Protein AF-R8W5H6-F1 (afdb_monomer_lite)

InterPro domains:
  IPR011032 GroES-like superfamily [SSF50129] (1-49)

Foldseek 3Di:
DWDWDQPDAAQDQDIDTDDDDQDDDDPPDDDDDDPDDDDDPVNVCVNNVPD

Organism: NCBI:txid1203606

Secondary structure (DSSP, 8-state):
-EEEE--S--SS---EEEE-PPPP--TT------S--PPPHHHHHHHHT--

pLDDT: mean 94.95, std 4.14, range [71.25, 98.19]

Radius of gyration: 13.75 Å; chains: 1; bounding box: 27×22×31 Å

Structure (mmCIF, N/CA/C/O backbone):
data_AF-R8W5H6-F1
#
_entry.id   AF-R8W5H6-F1
#
loop_
_atom_site.group_PDB
_atom_site.id
_atom_site.type_symbol
_atom_site.label_atom_id
_atom_site.label_alt_id
_atom_site.label_comp_id
_atom_site.label_asym_id
_atom_site.label_entity_id
_atom_site.label_seq_id
_atom_site.pdbx_PDB_ins_code
_atom_site.Cartn_x
_atom_site.Cartn_y
_atom_site.Cartn_z
_atom_site.occupancy
_atom_site.B_iso_or_equiv
_atom_site.auth_seq_id
_atom_site.auth_comp_id
_atom_site.auth_asym_id
_atom_site.auth_atom_id
_atom_site.pdbx_PDB_model_num
ATOM 1 N N . MET A 1 1 ? 3.219 -5.204 11.454 1.00 95.19 1 MET A N 1
ATOM 2 C CA . MET A 1 1 ? 2.555 -5.516 10.171 1.00 95.19 1 MET A CA 1
ATOM 3 C C . MET A 1 1 ? 3.562 -5.426 9.036 1.00 95.19 1 MET A C 1
ATOM 5 O O . MET A 1 1 ? 4.570 -4.753 9.208 1.00 95.19 1 MET A O 1
ATOM 9 N N . LYS A 1 2 ? 3.320 -6.107 7.912 1.00 96.94 2 LYS A N 1
ATOM 10 C CA . LYS A 1 2 ? 4.180 -6.019 6.724 1.00 96.94 2 LYS A CA 1
ATOM 11 C C . LYS A 1 2 ? 3.707 -4.876 5.827 1.00 96.94 2 LYS A C 1
ATOM 13 O O . LYS A 1 2 ? 2.506 -4.763 5.602 1.00 96.94 2 LYS A O 1
ATOM 18 N N . ALA A 1 3 ? 4.632 -4.071 5.321 1.00 97.44 3 ALA A N 1
ATOM 19 C CA . ALA A 1 3 ? 4.350 -2.986 4.388 1.00 97.44 3 ALA A CA 1
ATOM 20 C C . ALA A 1 3 ? 5.428 -2.920 3.302 1.00 97.44 3 ALA A C 1
ATOM 22 O O . ALA A 1 3 ? 6.613 -3.105 3.589 1.00 97.44 3 ALA A O 1
ATOM 23 N N . VAL A 1 4 ? 5.007 -2.646 2.069 1.00 96.56 4 VAL A N 1
ATOM 24 C CA . VAL A 1 4 ? 5.906 -2.327 0.956 1.00 96.56 4 VAL A CA 1
ATOM 25 C C . VAL A 1 4 ? 6.206 -0.830 1.015 1.00 96.56 4 VAL A C 1
ATOM 27 O O . VAL A 1 4 ? 5.282 -0.028 1.115 1.00 96.56 4 VAL A O 1
ATOM 30 N N . GLN A 1 5 ? 7.484 -0.455 1.003 1.00 95.88 5 GLN A N 1
ATOM 31 C CA . GLN A 1 5 ? 7.933 0.935 1.114 1.00 95.88 5 GLN A CA 1
ATOM 32 C C . GLN A 1 5 ? 8.880 1.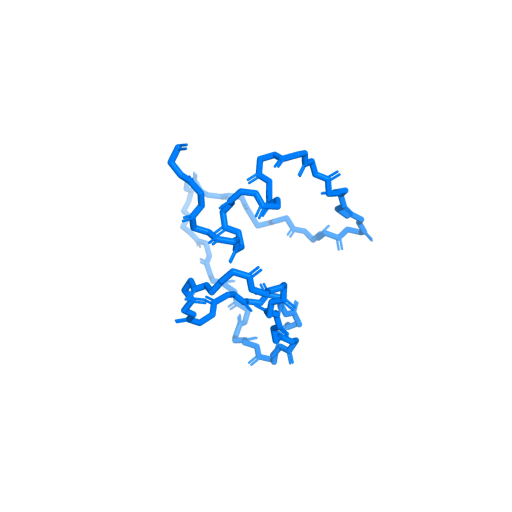310 -0.026 1.00 95.88 5 GLN A C 1
ATOM 34 O O . GLN A 1 5 ? 9.701 0.498 -0.461 1.00 95.88 5 GLN A O 1
ATOM 39 N N . ILE A 1 6 ? 8.802 2.573 -0.440 1.00 95.31 6 ILE A N 1
ATOM 40 C CA . ILE A 1 6 ? 9.745 3.233 -1.344 1.00 95.31 6 ILE A CA 1
ATOM 41 C C . ILE A 1 6 ? 10.643 4.105 -0.463 1.00 95.31 6 ILE A C 1
ATOM 43 O O . ILE A 1 6 ? 10.143 4.980 0.239 1.00 95.31 6 ILE A O 1
ATOM 47 N N . LYS A 1 7 ? 11.955 3.842 -0.438 1.00 93.19 7 LYS A N 1
ATOM 48 C CA . LYS A 1 7 ? 12.904 4.626 0.382 1.00 93.19 7 LYS A CA 1
ATOM 49 C C . LYS A 1 7 ? 13.496 5.824 -0.355 1.00 93.19 7 LYS A C 1
ATOM 51 O O . LYS A 1 7 ? 13.875 6.800 0.280 1.00 93.19 7 LYS A O 1
ATOM 56 N N . SER A 1 8 ? 13.602 5.729 -1.675 1.00 92.38 8 SER A N 1
ATOM 57 C CA . SER A 1 8 ? 14.133 6.772 -2.546 1.00 92.38 8 SER A CA 1
ATOM 58 C C . SER A 1 8 ? 13.604 6.564 -3.959 1.00 92.38 8 SER A C 1
ATOM 60 O O . SER A 1 8 ? 13.409 5.419 -4.372 1.00 92.38 8 SER A O 1
ATOM 62 N N . TYR A 1 9 ? 13.441 7.647 -4.712 1.00 92.50 9 TYR A N 1
ATOM 63 C CA . TYR A 1 9 ? 13.130 7.565 -6.137 1.00 92.50 9 TYR A CA 1
ATOM 64 C C . TYR A 1 9 ? 14.326 7.035 -6.932 1.00 92.50 9 TYR A C 1
ATOM 66 O O . TYR A 1 9 ? 15.483 7.313 -6.607 1.00 92.50 9 TYR A O 1
ATOM 74 N N . SER A 1 10 ? 14.051 6.252 -7.970 1.00 91.31 10 SER A N 1
ATOM 75 C CA . SER A 1 10 ? 15.061 5.686 -8.863 1.00 91.31 10 SER A CA 1
ATOM 76 C C . SER A 1 10 ? 14.418 5.340 -10.196 1.00 91.31 10 SER A C 1
ATOM 78 O O . SER A 1 10 ? 13.302 4.850 -10.206 1.00 91.31 10 SER A O 1
ATOM 80 N N . LYS A 1 11 ? 15.128 5.472 -11.322 1.00 92.00 11 LYS A N 1
ATOM 81 C CA . LYS A 1 11 ? 14.603 5.005 -12.621 1.00 92.00 11 LYS A CA 1
ATOM 82 C C . LYS A 1 11 ? 14.417 3.478 -12.697 1.00 92.00 11 LYS A C 1
ATOM 84 O O . LYS A 1 11 ? 13.831 2.988 -13.655 1.00 92.00 11 LYS A O 1
ATOM 89 N N . ALA A 1 12 ? 14.877 2.730 -11.691 1.00 91.88 12 ALA A N 1
ATOM 90 C CA . ALA A 1 12 ? 14.573 1.315 -11.502 1.00 91.88 12 ALA A CA 1
ATOM 91 C C . ALA A 1 12 ? 13.499 1.109 -10.419 1.00 91.88 12 ALA A C 1
ATOM 93 O O . ALA A 1 12 ? 13.477 1.809 -9.405 1.00 91.88 12 ALA A O 1
ATOM 94 N N . ILE A 1 13 ? 12.651 0.090 -10.596 1.00 91.88 13 ILE A N 1
ATOM 95 C CA . ILE A 1 13 ? 11.613 -0.276 -9.622 1.00 91.88 13 ILE A CA 1
ATOM 96 C C . ILE A 1 13 ? 12.273 -0.880 -8.379 1.00 91.88 13 ILE A C 1
ATOM 98 O O . ILE A 1 13 ? 12.673 -2.043 -8.380 1.00 91.88 13 ILE A O 1
ATOM 102 N N . ASN A 1 14 ? 12.354 -0.090 -7.308 1.00 93.31 14 ASN A N 1
ATOM 103 C CA . ASN A 1 14 ? 12.942 -0.496 -6.035 1.00 93.31 14 ASN A CA 1
ATOM 104 C C . ASN A 1 14 ? 11.921 -0.352 -4.906 1.00 93.31 14 ASN A C 1
ATOM 106 O O . ASN A 1 14 ? 11.563 0.755 -4.506 1.00 93.31 14 ASN A O 1
ATOM 110 N N . THR A 1 15 ? 11.477 -1.482 -4.357 1.00 94.88 15 THR A N 1
ATOM 111 C CA . THR A 1 15 ? 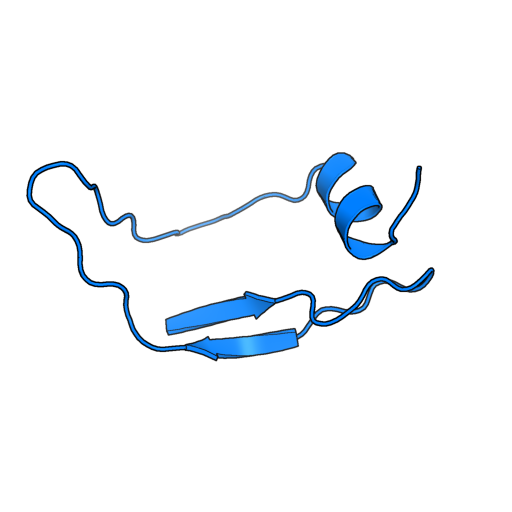10.593 -1.511 -3.187 1.00 94.88 15 THR A CA 1
ATOM 112 C C . THR A 1 15 ? 11.123 -2.474 -2.137 1.00 94.88 15 THR A C 1
ATOM 114 O O . THR A 1 15 ? 11.819 -3.441 -2.451 1.00 94.88 15 THR A O 1
ATOM 117 N N . ILE A 1 16 ? 10.823 -2.196 -0.869 1.00 96.31 16 ILE A N 1
ATOM 118 C CA . ILE A 1 16 ? 11.289 -3.005 0.258 1.00 96.31 16 ILE A CA 1
ATOM 119 C C . ILE A 1 16 ? 10.083 -3.450 1.074 1.00 96.31 16 ILE A C 1
ATOM 121 O O . ILE A 1 16 ? 9.294 -2.622 1.531 1.00 96.31 16 ILE A O 1
ATOM 125 N N . LEU A 1 17 ? 9.965 -4.760 1.287 1.00 97.06 17 LEU A N 1
ATOM 126 C CA . LEU A 1 17 ? 9.021 -5.321 2.243 1.00 97.06 17 LEU A CA 1
ATOM 127 C C . LEU A 1 17 ? 9.623 -5.243 3.647 1.00 97.06 17 LEU A C 1
ATOM 129 O O . LEU A 1 17 ? 10.594 -5.934 3.952 1.00 97.06 17 LEU A O 1
ATOM 133 N N . SER A 1 18 ? 9.017 -4.440 4.513 1.00 97.31 18 SER A N 1
ATOM 134 C CA . SER A 1 18 ? 9.481 -4.243 5.887 1.00 97.31 18 SER A CA 1
ATOM 135 C C . SER A 1 18 ? 8.391 -4.585 6.892 1.00 97.31 18 SER A C 1
ATOM 137 O O . SER A 1 18 ? 7.198 -4.435 6.621 1.00 97.31 18 SER A O 1
ATOM 139 N N . ASN A 1 19 ? 8.806 -4.980 8.094 1.00 97.69 19 ASN A N 1
ATOM 140 C CA . ASN A 1 19 ? 7.918 -4.994 9.248 1.00 97.69 19 ASN A CA 1
ATOM 141 C C . ASN A 1 19 ? 7.883 -3.603 9.887 1.00 97.69 19 ASN A C 1
ATOM 143 O O . ASN A 1 19 ? 8.929 -3.029 10.173 1.00 97.69 19 ASN A O 1
ATOM 147 N N . ILE A 1 20 ? 6.681 -3.090 10.131 1.00 96.50 20 ILE A N 1
ATOM 148 C CA . ILE A 1 20 ? 6.434 -1.816 10.816 1.00 96.50 20 ILE A CA 1
ATOM 149 C C . ILE A 1 20 ? 5.414 -2.002 11.952 1.00 96.50 20 ILE A C 1
ATOM 151 O O . ILE A 1 20 ? 4.646 -2.974 11.920 1.00 96.50 20 ILE A O 1
ATOM 155 N N . PRO A 1 21 ? 5.375 -1.121 12.968 1.00 97.50 21 PRO A N 1
ATOM 156 C CA . PRO A 1 21 ? 4.366 -1.177 14.026 1.00 97.50 21 PRO A CA 1
ATOM 157 C C . PRO A 1 21 ? 2.934 -1.091 13.478 1.00 97.50 21 PRO A C 1
ATOM 159 O O . PRO A 1 21 ? 2.697 -0.554 12.397 1.00 97.50 21 PRO A O 1
ATOM 162 N N . LYS A 1 22 ? 1.965 -1.646 14.214 1.00 96.25 22 LYS A N 1
ATOM 163 C CA . LYS A 1 22 ? 0.543 -1.496 13.873 1.00 96.25 22 LYS A CA 1
ATOM 164 C C . LYS A 1 22 ? 0.089 -0.067 14.241 1.00 96.25 22 LYS A C 1
ATOM 166 O O . LYS A 1 22 ? 0.311 0.316 15.392 1.00 96.25 22 LYS A O 1
ATOM 171 N N . PRO A 1 23 ? -0.551 0.689 13.328 1.00 95.38 23 PRO A N 1
ATOM 172 C CA . PRO A 1 23 ? -1.064 2.023 13.625 1.00 95.38 23 PRO A CA 1
ATOM 173 C C . PRO A 1 23 ? -2.089 2.001 14.763 1.00 95.38 23 PRO A C 1
ATOM 175 O O . PRO A 1 23 ? -2.835 1.028 14.905 1.00 95.38 23 PRO A O 1
ATOM 178 N N . GLN A 1 24 ? -2.114 3.074 15.550 1.00 96.62 24 GLN A N 1
ATOM 179 C CA . GLN A 1 24 ? -3.202 3.394 16.478 1.00 96.62 24 GLN A CA 1
ATOM 180 C C . GLN A 1 24 ? -4.097 4.446 15.815 1.00 96.62 24 GLN A C 1
ATOM 182 O O . GLN A 1 24 ? -3.589 5.241 15.028 1.00 96.62 24 GLN A O 1
ATOM 187 N N . ILE A 1 25 ? -5.397 4.425 16.104 1.00 97.12 25 ILE A N 1
ATOM 188 C CA . ILE A 1 25 ? -6.374 5.364 15.539 1.00 97.12 25 ILE A CA 1
ATOM 189 C C . ILE A 1 25 ? -6.992 6.223 16.639 1.00 97.12 25 ILE A C 1
ATOM 191 O O . ILE A 1 25 ? -7.135 5.768 17.775 1.00 97.12 25 ILE A O 1
ATOM 195 N N . SER A 1 26 ? -7.346 7.451 16.284 1.00 97.81 26 SER A N 1
ATOM 196 C CA . SER A 1 26 ? -8.172 8.363 17.077 1.00 97.81 26 SER A CA 1
ATOM 197 C C . SER A 1 26 ? -9.665 8.200 16.756 1.00 97.81 26 SER A C 1
ATOM 199 O O . SER A 1 26 ? -10.039 7.457 15.847 1.00 97.81 26 SER A O 1
ATOM 201 N N . ASP A 1 27 ? -10.526 8.923 17.477 1.00 97.81 27 ASP A N 1
ATOM 202 C CA . ASP A 1 27 ? -11.991 8.810 17.378 1.00 97.81 27 ASP A CA 1
ATOM 203 C C . ASP A 1 27 ? -12.555 9.070 15.968 1.00 97.81 27 ASP A C 1
ATOM 205 O O . ASP A 1 27 ? -13.661 8.636 15.655 1.00 97.81 27 ASP A O 1
ATOM 209 N N . SER A 1 28 ? -11.815 9.782 15.112 1.00 98.06 28 SER A N 1
ATOM 210 C CA . SER A 1 28 ? -12.238 10.147 13.748 1.00 98.06 28 SER A CA 1
ATOM 211 C C . SER A 1 28 ? -11.518 9.365 12.641 1.00 98.06 28 SER A C 1
ATOM 213 O O . SER A 1 28 ? -11.591 9.745 11.473 1.00 98.06 28 SER A O 1
ATOM 215 N N . GLU A 1 29 ? -10.819 8.280 12.975 1.00 98.19 29 GLU A N 1
ATOM 216 C CA . GLU A 1 29 ? -10.040 7.482 12.024 1.00 98.19 29 GLU A CA 1
ATOM 217 C C . GLU A 1 29 ? -10.545 6.037 11.946 1.00 98.19 29 GLU A C 1
ATOM 219 O O . GLU A 1 29 ? -11.125 5.494 12.883 1.00 98.19 29 GLU A O 1
ATOM 224 N N . VAL A 1 30 ? -10.295 5.378 10.812 1.00 97.19 30 VAL A N 1
ATOM 225 C CA . VAL A 1 30 ? -10.669 3.974 10.601 1.00 97.19 30 VAL A CA 1
ATOM 226 C C . VAL A 1 30 ? -9.435 3.164 10.236 1.00 97.19 30 VAL A C 1
ATOM 228 O O . VAL A 1 30 ? -8.758 3.443 9.247 1.00 97.19 30 VAL A O 1
ATOM 231 N N . LEU A 1 31 ? -9.164 2.111 11.012 1.00 97.62 31 LEU A N 1
ATOM 232 C CA . LEU A 1 31 ? -8.095 1.162 10.719 1.00 97.62 31 LEU A CA 1
ATOM 233 C C . LEU A 1 31 ? -8.619 0.015 9.852 1.00 97.62 31 LEU A C 1
ATOM 235 O O . LEU A 1 31 ? -9.464 -0.766 10.287 1.00 97.62 31 LEU A O 1
ATOM 239 N N . ILE A 1 32 ? -8.066 -0.129 8.648 1.00 96.56 32 ILE A N 1
ATOM 240 C CA . ILE A 1 32 ? -8.484 -1.152 7.684 1.00 96.56 32 ILE A CA 1
ATOM 241 C C . ILE A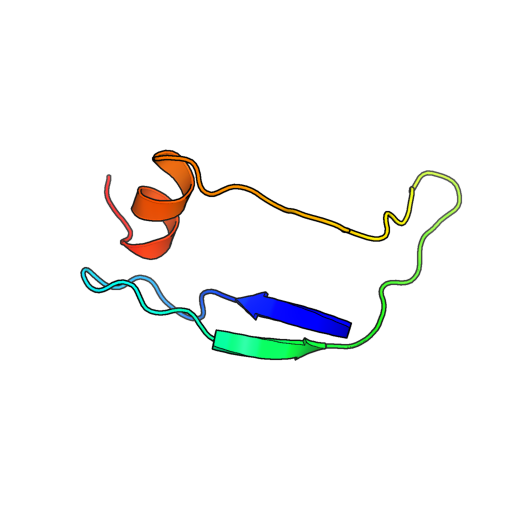 1 32 ? -7.437 -2.264 7.600 1.00 96.56 32 ILE A C 1
ATOM 243 O O . ILE A 1 32 ? -6.246 -2.013 7.409 1.00 96.56 32 ILE A O 1
ATOM 247 N N . GLN A 1 33 ? -7.885 -3.519 7.690 1.00 96.50 33 GLN A N 1
ATOM 248 C CA . GLN A 1 33 ? -7.052 -4.677 7.377 1.00 96.50 33 GLN A CA 1
ATOM 249 C C . GLN A 1 33 ? -7.104 -4.973 5.876 1.00 96.50 33 GLN A C 1
ATOM 251 O O . GLN A 1 33 ? -8.119 -5.421 5.347 1.00 96.50 33 GLN A O 1
ATOM 256 N N . ILE A 1 34 ? -5.984 -4.752 5.190 1.00 96.44 34 ILE A N 1
ATOM 257 C CA . ILE A 1 34 ? -5.882 -4.983 3.749 1.00 96.44 34 ILE A CA 1
ATOM 258 C C . ILE A 1 34 ? -5.800 -6.485 3.455 1.00 96.44 34 ILE A C 1
ATOM 260 O O . ILE A 1 34 ? -4.907 -7.174 3.950 1.00 96.44 34 ILE A O 1
ATOM 264 N N . LYS A 1 35 ? -6.718 -6.985 2.619 1.00 97.50 35 LYS A N 1
ATOM 265 C CA . LYS A 1 35 ? -6.664 -8.345 2.054 1.00 97.50 35 LYS A CA 1
ATOM 266 C C . LYS A 1 35 ? -5.910 -8.373 0.722 1.00 97.50 35 LYS A C 1
ATOM 268 O O . LYS A 1 35 ? -5.167 -9.311 0.459 1.00 97.50 35 LYS A O 1
ATOM 273 N N . THR A 1 36 ? -6.106 -7.340 -0.097 1.00 97.50 36 THR A N 1
ATOM 274 C CA . THR A 1 36 ? -5.542 -7.192 -1.445 1.00 97.50 36 THR A CA 1
ATOM 275 C C . THR A 1 36 ? -5.351 -5.717 -1.784 1.00 97.50 36 THR A C 1
ATOM 277 O O . THR A 1 36 ? -6.166 -4.889 -1.381 1.00 97.50 36 THR A O 1
ATOM 280 N N . ALA A 1 37 ? -4.326 -5.407 -2.574 1.00 96.31 37 ALA A N 1
ATOM 281 C CA . ALA A 1 37 ? -4.116 -4.107 -3.206 1.00 96.31 37 ALA A CA 1
ATOM 282 C C . ALA A 1 37 ? -3.666 -4.340 -4.656 1.00 96.31 37 ALA A C 1
ATOM 284 O O . ALA A 1 37 ? -2.973 -5.322 -4.927 1.00 96.31 37 ALA A O 1
ATOM 285 N N . ALA A 1 38 ? -4.087 -3.475 -5.575 1.00 97.38 38 ALA A N 1
ATOM 286 C CA . ALA A 1 38 ? -3.698 -3.528 -6.983 1.00 97.38 38 ALA A CA 1
ATOM 287 C C . ALA A 1 38 ? -2.635 -2.466 -7.2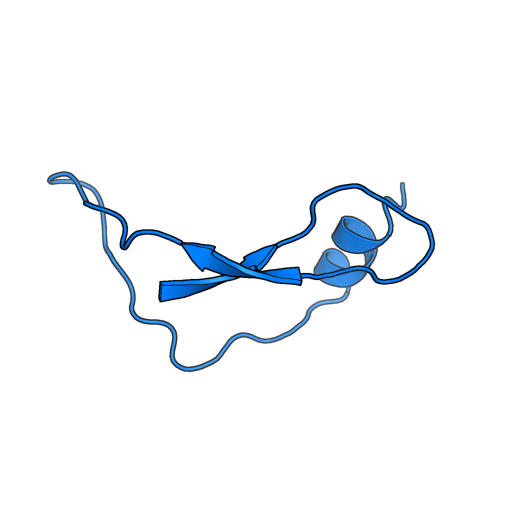86 1.00 97.38 38 ALA A C 1
ATOM 289 O O . ALA A 1 38 ? -2.511 -1.493 -6.545 1.00 97.38 38 ALA A O 1
ATOM 290 N N . VAL A 1 39 ? -1.893 -2.662 -8.377 1.00 96.19 39 VAL A N 1
ATOM 291 C CA . VAL A 1 39 ? -0.930 -1.687 -8.901 1.00 96.19 39 VAL A CA 1
ATOM 292 C C . VAL A 1 39 ? -1.578 -0.931 -10.054 1.00 96.19 39 VAL A C 1
ATOM 294 O O . VAL A 1 39 ? -2.059 -1.538 -11.011 1.00 96.19 39 VAL A O 1
ATOM 297 N N . ASN A 1 40 ? -1.560 0.389 -9.967 1.00 97.19 40 ASN A N 1
ATOM 298 C CA . ASN A 1 40 ? -1.998 1.321 -10.992 1.00 97.19 40 ASN A CA 1
ATOM 299 C C . ASN A 1 40 ? -0.786 1.948 -11.706 1.00 97.19 40 ASN A C 1
ATOM 301 O O . ASN A 1 40 ? 0.308 2.007 -11.142 1.00 97.19 40 ASN A O 1
ATOM 305 N N . PRO A 1 4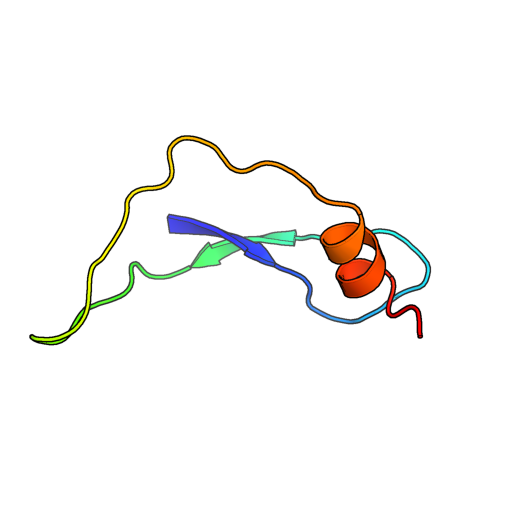1 ? -0.957 2.511 -12.917 1.00 96.06 41 PRO A N 1
ATOM 306 C CA . PRO A 1 41 ? 0.128 3.204 -13.617 1.00 96.06 41 PRO A CA 1
ATOM 307 C C . PRO A 1 41 ? 0.760 4.354 -12.818 1.00 96.06 41 PRO A C 1
ATOM 309 O O . PRO A 1 41 ? 1.952 4.613 -12.953 1.00 96.06 41 PRO A O 1
ATOM 312 N N . VAL A 1 42 ? -0.016 5.033 -11.963 1.00 95.56 42 VAL A N 1
ATOM 313 C CA . VAL A 1 42 ? 0.513 6.096 -11.094 1.00 95.56 42 VAL A CA 1
ATOM 314 C C . VAL A 1 42 ? 1.485 5.556 -10.042 1.00 95.56 42 VAL A C 1
ATOM 316 O O . VAL A 1 42 ? 2.470 6.221 -9.744 1.00 95.56 42 VAL A O 1
ATOM 319 N N . ASP A 1 43 ? 1.284 4.331 -9.546 1.00 95.12 43 ASP A N 1
ATOM 320 C CA . ASP A 1 43 ? 2.195 3.714 -8.577 1.00 95.12 43 ASP A CA 1
ATOM 321 C C . ASP A 1 43 ? 3.577 3.494 -9.202 1.00 95.12 43 ASP A C 1
ATOM 323 O O . ASP A 1 43 ? 4.595 3.725 -8.555 1.00 95.12 43 ASP A O 1
ATOM 327 N N . LEU A 1 44 ? 3.620 3.125 -10.489 1.00 94.25 44 LEU A N 1
ATOM 328 C CA . LEU A 1 44 ? 4.875 2.999 -11.233 1.00 94.25 44 LEU A CA 1
ATOM 329 C C . LEU A 1 44 ? 5.600 4.343 -11.327 1.00 94.25 44 LEU A C 1
ATOM 331 O O . LEU A 1 44 ? 6.781 4.395 -11.003 1.00 94.25 44 LEU A O 1
ATOM 335 N N . ARG A 1 45 ? 4.889 5.425 -11.674 1.00 93.88 45 ARG A N 1
ATOM 336 C CA . ARG A 1 45 ? 5.469 6.780 -11.744 1.00 93.88 45 ARG A CA 1
ATOM 337 C C . ARG A 1 45 ? 6.002 7.258 -10.396 1.00 93.88 45 ARG A C 1
ATOM 339 O O . ARG A 1 45 ? 7.064 7.871 -10.340 1.00 93.88 45 ARG A O 1
ATOM 346 N N . ILE A 1 46 ? 5.287 6.952 -9.309 1.00 94.31 46 ILE A N 1
ATOM 347 C CA . ILE A 1 46 ? 5.719 7.278 -7.943 1.00 94.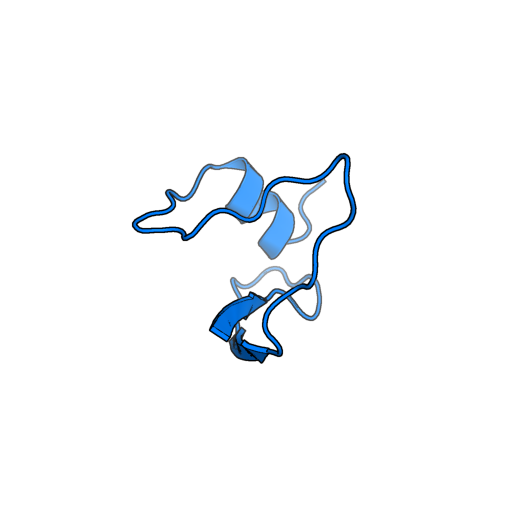31 46 ILE A CA 1
ATOM 348 C C . ILE A 1 46 ? 7.000 6.514 -7.599 1.00 94.31 46 ILE A C 1
ATOM 350 O O . ILE A 1 46 ? 7.937 7.105 -7.069 1.00 94.31 46 ILE A O 1
ATOM 354 N N . VAL A 1 47 ? 7.075 5.216 -7.908 1.00 95.12 47 VAL A N 1
ATOM 355 C CA . VAL A 1 47 ? 8.287 4.420 -7.653 1.00 95.12 47 VAL A CA 1
ATOM 356 C C . VAL A 1 47 ? 9.461 4.914 -8.503 1.00 95.12 47 VAL A C 1
ATOM 358 O O . VAL A 1 47 ? 10.587 4.966 -7.999 1.00 95.12 47 VAL A O 1
ATOM 361 N N . THR A 1 48 ? 9.217 5.299 -9.761 1.00 94.38 48 THR A N 1
ATOM 362 C CA . THR A 1 48 ? 10.283 5.711 -10.683 1.00 94.38 48 THR A CA 1
ATOM 363 C C . THR A 1 48 ? 10.693 7.183 -10.586 1.00 94.38 48 THR A C 1
ATOM 365 O O . THR A 1 48 ? 11.747 7.565 -11.110 1.00 94.38 48 THR A O 1
ATOM 368 N N . GLY A 1 49 ? 9.904 8.019 -9.904 1.00 90.81 49 GLY A N 1
ATOM 369 C CA . GLY A 1 49 ? 10.108 9.470 -9.861 1.00 90.81 49 GLY A CA 1
ATOM 370 C C . GLY A 1 49 ? 10.052 10.081 -11.263 1.00 90.81 49 GLY A C 1
ATOM 371 O O . GLY A 1 49 ? 10.994 10.748 -11.698 1.00 90.81 49 GLY A O 1
ATOM 372 N N . GLU A 1 50 ? 9.020 9.733 -12.027 1.00 85.00 50 GLU A N 1
ATOM 373 C CA . GLU A 1 50 ? 8.731 10.332 -13.335 1.00 85.00 50 GLU A CA 1
ATOM 374 C C . GLU A 1 50 ? 7.887 11.604 -13.172 1.00 85.00 50 GLU A C 1
ATOM 376 O O . GLU A 1 50 ? 6.946 11.618 -12.379 1.00 85.00 50 GLU A O 1
ATOM 381 N N . GLU A 1 51 ? 8.250 12.653 -13.919 1.00 71.25 51 GLU A N 1
ATOM 382 C CA . GLU A 1 51 ? 7.517 13.926 -14.033 1.00 71.25 51 GLU A CA 1
ATOM 383 C C . GLU A 1 51 ? 6.528 13.894 -15.206 1.00 71.25 51 GLU A C 1
ATOM 385 O O . GLU A 1 51 ? 6.883 13.319 -16.264 1.00 71.25 51 GLU A O 1
#

Sequence (51 aa):
MKAVQIKSYSKAINTILSNIPKPQISDSEVLIQIKTAAVNPVDLRIVTGEE